Protein AF-A0A524HQT2-F1 (afdb_monomer_lite)

Secondary structure (DSSP, 8-state):
-----S-SS-TTHHHHS-HHHHHHHHHHHSSSPPHHHHTS-HHHHHHHHHHHHHHHHHHHHHGGG--

pLDDT: mean 76.31, std 17.0, range [37.75, 91.94]

Structure (mmCIF, N/CA/C/O backbone):
data_AF-A0A524HQT2-F1
#
_entry.id   AF-A0A524HQT2-F1
#
loop_
_atom_site.group_PDB
_atom_site.id
_atom_site.type_symbol
_atom_site.label_atom_id
_atom_site.label_alt_id
_atom_site.label_comp_id
_atom_site.label_asym_id
_atom_site.label_entity_id
_atom_site.label_seq_id
_atom_site.pdbx_PDB_ins_code
_atom_site.Cartn_x
_atom_site.Cartn_y
_atom_site.Cartn_z
_atom_site.occupancy
_atom_site.B_iso_or_equiv
_atom_site.auth_seq_id
_atom_site.auth_comp_id
_atom_site.auth_asym_id
_atom_site.auth_atom_id
_atom_site.pdbx_PDB_model_num
ATOM 1 N N . MET A 1 1 ? 1.410 3.761 -32.490 1.00 37.75 1 MET A N 1
ATOM 2 C CA . MET A 1 1 ? 1.623 4.335 -31.147 1.00 37.75 1 MET A CA 1
ATOM 3 C C . MET A 1 1 ? 2.294 3.267 -30.313 1.00 37.75 1 MET A C 1
ATOM 5 O O . MET A 1 1 ? 1.659 2.261 -30.035 1.00 37.75 1 MET A O 1
ATOM 9 N N . ALA A 1 2 ? 3.587 3.420 -30.031 1.00 40.66 2 ALA A N 1
ATOM 10 C CA . ALA A 1 2 ? 4.251 2.580 -29.044 1.00 40.66 2 ALA A CA 1
ATOM 11 C C . ALA A 1 2 ? 3.758 3.033 -27.666 1.00 40.66 2 ALA A C 1
ATOM 13 O O . ALA A 1 2 ? 3.750 4.234 -27.399 1.00 40.66 2 ALA A O 1
ATOM 14 N N . LEU A 1 3 ? 3.298 2.095 -26.839 1.00 43.59 3 LEU A N 1
ATOM 15 C CA . LEU A 1 3 ? 3.103 2.348 -25.417 1.00 43.59 3 LEU A CA 1
ATOM 16 C C . LEU A 1 3 ? 4.482 2.732 -24.878 1.00 43.59 3 LEU A C 1
ATOM 18 O O . LEU A 1 3 ? 5.391 1.902 -24.894 1.00 43.59 3 LEU A O 1
ATOM 22 N N . GLN A 1 4 ? 4.673 4.001 -24.516 1.00 44.47 4 GLN A N 1
ATOM 23 C CA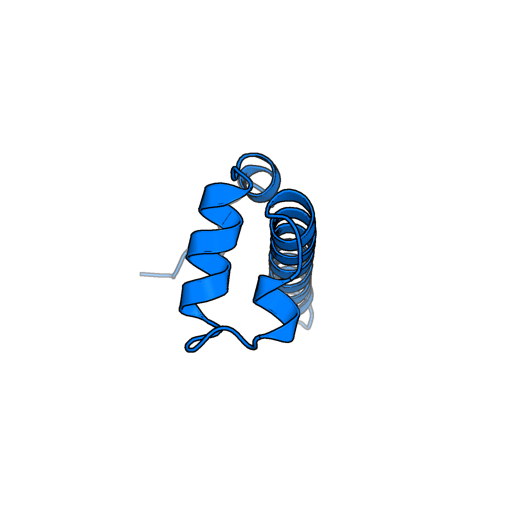 . GLN A 1 4 ? 5.855 4.394 -23.763 1.00 44.47 4 GLN A CA 1
ATOM 24 C C . GLN A 1 4 ? 5.824 3.551 -22.484 1.00 44.47 4 GLN A 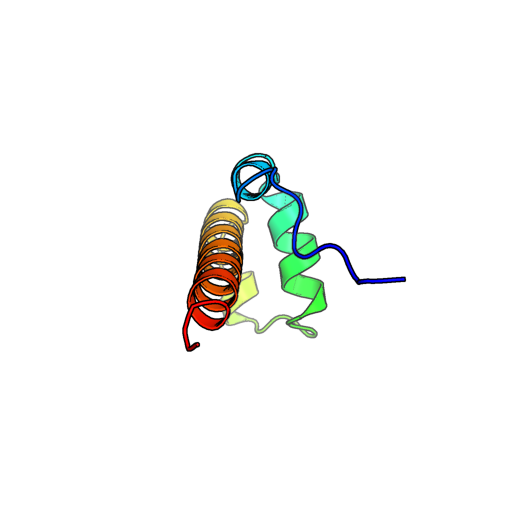C 1
ATOM 26 O O . GLN A 1 4 ? 4.842 3.576 -21.743 1.00 44.47 4 GLN A O 1
ATOM 31 N N . GLY A 1 5 ? 6.834 2.688 -22.318 1.00 51.31 5 GLY A N 1
ATOM 32 C CA . GLY A 1 5 ? 7.052 1.981 -21.059 1.00 51.31 5 GLY A CA 1
ATOM 33 C C . GLY A 1 5 ? 7.163 3.002 -19.927 1.00 51.31 5 GLY A C 1
ATOM 34 O O . GLY A 1 5 ? 7.509 4.144 -20.232 1.00 51.31 5 GLY A O 1
ATOM 35 N N . PRO A 1 6 ? 6.844 2.606 -18.678 1.00 53.69 6 PRO A N 1
ATOM 36 C CA . PRO A 1 6 ? 6.669 3.518 -17.551 1.00 53.69 6 PRO A CA 1
ATOM 37 C C . PRO A 1 6 ? 7.763 4.575 -17.583 1.00 53.69 6 PRO A C 1
ATOM 39 O O . PRO A 1 6 ? 8.951 4.246 -17.579 1.00 53.69 6 PRO A O 1
ATOM 42 N N . ASP A 1 7 ? 7.314 5.810 -17.782 1.00 49.81 7 ASP A N 1
ATOM 43 C CA . ASP A 1 7 ? 8.141 6.955 -18.118 1.00 49.81 7 ASP A CA 1
ATOM 44 C C . ASP A 1 7 ? 9.341 7.053 -17.170 1.00 49.81 7 ASP A C 1
ATOM 46 O O . ASP A 1 7 ? 9.281 6.628 -16.024 1.00 49.81 7 ASP A O 1
ATOM 50 N N . ALA A 1 8 ? 10.440 7.646 -17.635 1.00 50.41 8 ALA A N 1
ATOM 51 C CA . ALA A 1 8 ? 11.712 7.786 -16.916 1.00 50.41 8 ALA A CA 1
ATOM 52 C C . ALA A 1 8 ? 11.647 8.494 -15.535 1.00 50.41 8 ALA A C 1
ATOM 54 O O . ALA A 1 8 ? 12.685 8.707 -14.908 1.00 50.41 8 ALA A O 1
ATOM 55 N N . ALA A 1 9 ? 10.457 8.866 -15.058 1.00 55.31 9 ALA A N 1
ATOM 56 C CA . ALA A 1 9 ? 10.194 9.141 -13.656 1.00 55.31 9 ALA A CA 1
ATOM 57 C C . ALA A 1 9 ? 10.192 7.795 -12.919 1.00 55.31 9 ALA A C 1
ATOM 59 O O . ALA A 1 9 ? 9.265 7.006 -13.066 1.00 55.31 9 ALA A O 1
ATOM 60 N N . GLY A 1 10 ? 11.259 7.494 -12.181 1.00 67.06 10 GLY A N 1
ATOM 61 C CA . GLY A 1 10 ? 11.381 6.249 -11.425 1.00 67.06 10 GLY A CA 1
ATOM 62 C C . GLY A 1 10 ? 10.226 5.997 -10.443 1.00 67.06 10 GLY A C 1
ATOM 63 O O . GLY A 1 10 ? 9.204 6.674 -10.405 1.00 67.06 10 GLY A O 1
ATOM 64 N N . THR A 1 11 ? 10.391 5.011 -9.573 1.00 76.06 11 THR A N 1
ATOM 65 C CA . THR A 1 11 ? 9.383 4.641 -8.564 1.00 76.06 11 THR A CA 1
ATOM 66 C C . THR A 1 11 ? 9.199 5.667 -7.432 1.00 76.06 11 THR A C 1
ATOM 68 O O . THR A 1 11 ? 8.626 5.327 -6.402 1.00 76.06 11 THR A O 1
ATOM 71 N N . ASP A 1 12 ? 9.687 6.899 -7.586 1.00 80.06 12 ASP A N 1
ATOM 72 C CA . ASP A 1 12 ? 9.714 7.932 -6.540 1.00 80.06 12 ASP A CA 1
ATOM 73 C C . ASP A 1 12 ? 8.306 8.413 -6.166 1.00 80.06 12 ASP A C 1
ATOM 75 O O . ASP A 1 12 ? 8.018 8.624 -4.991 1.00 80.06 12 ASP A O 1
ATOM 79 N N . TRP A 1 13 ? 7.387 8.456 -7.135 1.00 83.94 13 TRP A N 1
ATOM 80 C CA . TRP A 1 13 ? 5.976 8.791 -6.903 1.00 83.94 13 TRP A CA 1
ATOM 81 C C . TRP A 1 13 ? 5.276 7.825 -5.932 1.00 83.94 13 TRP A C 1
ATOM 83 O O . TRP A 1 13 ? 4.275 8.187 -5.321 1.00 83.94 13 TRP A O 1
ATOM 93 N N . ILE A 1 14 ? 5.794 6.600 -5.758 1.00 88.12 14 ILE A N 1
ATOM 94 C CA . ILE A 1 14 ? 5.243 5.629 -4.799 1.00 88.12 14 ILE A CA 1
ATOM 95 C C . ILE A 1 14 ? 5.421 6.138 -3.361 1.00 88.12 14 ILE A C 1
ATOM 97 O O . ILE A 1 14 ? 4.561 5.895 -2.515 1.00 88.12 14 ILE A O 1
ATOM 101 N N . GLU A 1 15 ? 6.500 6.873 -3.082 1.00 87.75 15 GLU A N 1
ATOM 102 C CA . GLU A 1 15 ? 6.742 7.474 -1.764 1.00 87.75 15 GLU A CA 1
ATOM 103 C C . GLU A 1 15 ? 5.871 8.703 -1.510 1.00 87.75 15 GLU A C 1
ATOM 105 O O . GLU A 1 15 ? 5.609 9.044 -0.360 1.00 87.75 15 GLU A O 1
ATOM 110 N N . GLU A 1 16 ? 5.408 9.356 -2.575 1.00 89.94 16 GLU A N 1
ATOM 111 C CA . GLU A 1 16 ? 4.562 10.548 -2.498 1.00 89.94 16 GLU A CA 1
ATOM 112 C C . GLU A 1 16 ? 3.095 10.212 -2.194 1.00 89.94 16 GLU A C 1
ATOM 114 O O . GLU A 1 16 ? 2.337 11.092 -1.785 1.00 89.94 16 GLU A O 1
ATOM 119 N N . LEU A 1 17 ? 2.690 8.946 -2.356 1.00 88.44 17 LEU A N 1
ATOM 120 C CA . LEU A 1 17 ? 1.351 8.489 -1.989 1.00 88.44 17 LEU A CA 1
ATOM 121 C C . LEU A 1 17 ? 1.141 8.621 -0.481 1.00 88.44 17 LEU A C 1
ATOM 123 O O . LEU A 1 17 ? 1.944 8.117 0.308 1.00 88.44 17 LEU A O 1
ATOM 127 N N . SER A 1 18 ? 0.025 9.223 -0.069 1.00 91.88 18 SER A N 1
ATOM 128 C CA . SER A 1 18 ? -0.396 9.200 1.334 1.00 91.88 18 SER A CA 1
ATOM 129 C C . SER A 1 18 ? -0.842 7.795 1.759 1.00 91.88 18 SER A C 1
ATOM 131 O O . SER A 1 18 ? -1.140 6.936 0.924 1.00 91.88 18 SER A O 1
ATOM 133 N N . ASP A 1 19 ? -0.903 7.539 3.068 1.00 91.31 19 ASP A N 1
ATOM 134 C CA . ASP A 1 19 ? -1.392 6.252 3.584 1.00 91.31 19 ASP A CA 1
ATOM 135 C C . ASP A 1 19 ? -2.868 6.015 3.226 1.00 91.31 19 ASP A C 1
ATOM 137 O O . ASP A 1 19 ? -3.243 4.899 2.873 1.00 91.31 19 ASP A O 1
ATOM 141 N N . GLU A 1 20 ? -3.684 7.074 3.216 1.00 88.94 20 GLU A N 1
ATOM 142 C CA . GLU A 1 20 ? -5.081 7.019 2.768 1.00 88.94 20 GLU A CA 1
ATOM 143 C C . GLU A 1 20 ? -5.188 6.639 1.287 1.00 88.94 20 GLU A C 1
ATOM 145 O O . GLU A 1 20 ? -5.930 5.721 0.947 1.00 88.94 20 GLU A O 1
ATOM 150 N N . GLN A 1 21 ? -4.390 7.259 0.410 1.00 90.56 21 GLN A N 1
ATOM 151 C CA . GLN A 1 21 ? -4.359 6.903 -1.014 1.00 90.56 21 GLN A CA 1
ATOM 152 C C . GLN A 1 21 ? -3.898 5.459 -1.223 1.00 90.56 21 GLN A C 1
ATOM 154 O O . GLN A 1 21 ? -4.447 4.737 -2.055 1.00 90.56 21 GLN A O 1
ATOM 159 N N . CYS A 1 22 ? -2.908 5.010 -0.449 1.00 90.62 22 CYS A N 1
ATOM 160 C CA . CYS A 1 22 ? -2.472 3.621 -0.488 1.00 90.62 22 CYS A CA 1
ATOM 161 C C . CYS A 1 22 ? -3.590 2.660 -0.068 1.00 90.62 22 CYS A C 1
ATOM 163 O O . CYS A 1 22 ? -3.750 1.618 -0.701 1.00 90.62 22 CYS A O 1
ATOM 165 N N . MET A 1 23 ? -4.374 3.001 0.958 1.00 88.62 23 MET A N 1
ATOM 166 C CA . MET A 1 23 ? -5.526 2.203 1.378 1.00 88.62 23 MET A CA 1
ATOM 167 C C . MET A 1 23 ? -6.629 2.171 0.324 1.00 88.62 23 MET A C 1
ATOM 169 O O . MET A 1 23 ? -7.152 1.098 0.042 1.00 88.62 23 MET A O 1
ATOM 173 N N . GLU A 1 24 ? -6.971 3.312 -0.274 1.00 87.50 24 GLU A N 1
ATOM 174 C CA . GLU A 1 24 ? -7.964 3.369 -1.350 1.00 87.50 24 GLU A CA 1
ATOM 175 C C . GLU A 1 24 ? -7.569 2.448 -2.504 1.00 87.50 24 GLU A C 1
ATOM 177 O O . GLU A 1 24 ? -8.375 1.629 -2.943 1.00 87.50 24 GLU A O 1
ATOM 182 N N . ILE A 1 25 ? -6.306 2.514 -2.940 1.00 84.69 25 ILE A N 1
ATOM 183 C CA . ILE A 1 25 ? -5.779 1.629 -3.983 1.00 84.69 25 ILE A CA 1
ATOM 184 C C . ILE A 1 25 ? -5.831 0.172 -3.525 1.00 84.69 25 ILE A C 1
ATOM 186 O O . ILE A 1 25 ? -6.261 -0.688 -4.288 1.00 84.69 25 ILE A O 1
ATOM 190 N N . PHE A 1 26 ? -5.411 -0.121 -2.295 1.00 84.88 26 PHE A N 1
ATOM 191 C CA . PHE A 1 26 ? -5.418 -1.475 -1.750 1.00 84.88 26 PHE A CA 1
ATOM 192 C C . PHE A 1 26 ? -6.830 -2.087 -1.759 1.00 84.88 26 PHE A C 1
ATOM 194 O O . PHE A 1 26 ? -7.004 -3.228 -2.191 1.00 84.88 26 PHE A O 1
ATOM 201 N N . TRP A 1 27 ? -7.855 -1.314 -1.389 1.00 85.06 27 TRP A N 1
ATOM 202 C CA . TRP A 1 27 ? -9.249 -1.768 -1.390 1.00 85.06 27 TRP A CA 1
ATOM 203 C C . TRP A 1 27 ? -9.845 -1.988 -2.777 1.00 85.06 27 TRP A C 1
ATOM 205 O O . TRP A 1 27 ? -10.748 -2.810 -2.904 1.00 85.06 27 TRP A O 1
ATOM 215 N N . LEU A 1 28 ? -9.306 -1.367 -3.831 1.00 84.25 28 LEU A N 1
ATOM 216 C CA . LEU A 1 28 ? -9.707 -1.699 -5.206 1.00 84.25 28 LEU A CA 1
ATOM 217 C C . LEU A 1 28 ? -9.381 -3.152 -5.583 1.00 84.25 28 LEU A C 1
ATOM 219 O O . LEU A 1 28 ? -10.033 -3.715 -6.460 1.00 84.25 28 LEU A O 1
ATOM 223 N N . TYR A 1 29 ? -8.372 -3.755 -4.947 1.00 79.31 29 TYR A N 1
ATOM 224 C CA . TYR A 1 29 ? -7.915 -5.114 -5.255 1.00 79.31 29 TYR A CA 1
ATOM 225 C C . TYR A 1 29 ? -8.330 -6.154 -4.210 1.00 79.31 29 TYR A C 1
ATOM 227 O O . TYR A 1 29 ? -8.202 -7.352 -4.463 1.00 79.31 29 TYR A O 1
ATOM 235 N N . VAL A 1 30 ? -8.833 -5.716 -3.055 1.00 75.81 30 VAL A N 1
ATOM 236 C CA . VAL A 1 30 ? -9.251 -6.578 -1.945 1.00 75.81 30 VAL A CA 1
ATOM 237 C C . VAL A 1 30 ? -10.675 -6.194 -1.533 1.00 75.81 30 VAL A C 1
ATOM 239 O O . VAL A 1 30 ? -10.878 -5.547 -0.507 1.00 75.81 30 VAL A O 1
ATOM 242 N N . ASP A 1 31 ? -11.659 -6.572 -2.357 1.00 74.81 31 ASP A N 1
ATOM 243 C CA . ASP A 1 31 ? -13.090 -6.350 -2.099 1.00 74.81 31 ASP A CA 1
ATOM 244 C C . ASP A 1 31 ? -13.863 -7.689 -2.017 1.00 74.81 31 ASP A C 1
ATOM 246 O O . ASP A 1 31 ? -13.878 -8.440 -3.002 1.00 74.81 31 ASP A O 1
ATOM 250 N N . PRO A 1 32 ? -14.507 -8.012 -0.872 1.00 73.19 32 PRO A N 1
ATOM 251 C CA . PRO A 1 32 ? -14.501 -7.254 0.385 1.00 73.19 32 PRO A CA 1
ATOM 252 C C . PRO A 1 32 ? -13.170 -7.382 1.154 1.00 73.19 32 PRO A C 1
ATOM 254 O O . PRO A 1 32 ? -12.557 -8.453 1.133 1.00 73.19 32 PRO A O 1
ATOM 257 N N . PRO A 1 33 ? -12.743 -6.339 1.899 1.00 74.38 33 PRO A N 1
ATOM 258 C CA . PRO A 1 33 ? -11.565 -6.405 2.758 1.00 74.38 33 PRO A CA 1
ATOM 259 C C . PRO A 1 33 ? -11.677 -7.542 3.769 1.00 74.38 33 PRO A C 1
ATOM 261 O O . PRO A 1 33 ? -12.630 -7.566 4.557 1.00 74.38 33 PRO A O 1
ATOM 264 N N . GLU A 1 34 ? -10.698 -8.451 3.810 1.00 83.44 34 GLU A N 1
ATOM 265 C CA . GLU A 1 34 ? -10.685 -9.483 4.847 1.00 83.44 34 GLU A CA 1
ATOM 266 C C . GLU A 1 34 ? -10.680 -8.840 6.248 1.00 83.44 34 GLU A C 1
ATOM 268 O O . GLU A 1 34 ? -9.929 -7.886 6.477 1.00 83.44 34 GLU A O 1
ATOM 273 N N . PRO A 1 35 ? -11.451 -9.367 7.221 1.00 84.31 35 PRO A N 1
ATOM 274 C CA . PRO A 1 35 ? -11.504 -8.817 8.580 1.00 84.31 35 PRO A CA 1
ATOM 275 C C . PRO A 1 35 ? -10.130 -8.686 9.248 1.00 84.31 35 P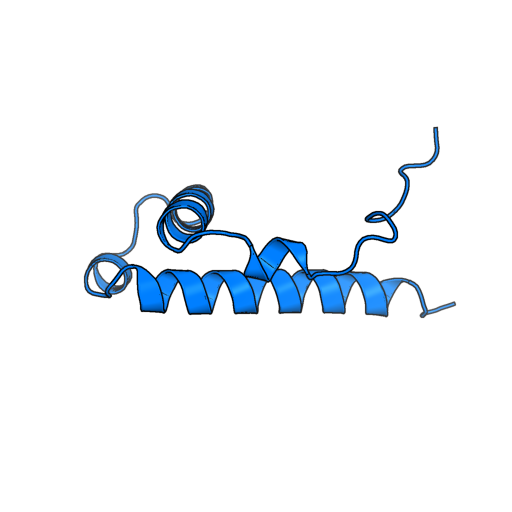RO A C 1
ATOM 277 O O . PRO A 1 35 ? -9.914 -7.786 10.054 1.00 84.31 35 PRO A O 1
ATOM 280 N N . PHE A 1 36 ? -9.190 -9.562 8.884 1.00 86.12 36 PHE A N 1
ATOM 281 C CA . PHE A 1 36 ? -7.794 -9.484 9.305 1.00 86.12 36 PHE A CA 1
ATOM 282 C C . PHE A 1 36 ? -7.142 -8.151 8.910 1.00 86.12 36 PHE A C 1
ATOM 284 O O . PHE A 1 36 ? -6.497 -7.519 9.738 1.00 86.12 36 PHE A O 1
ATOM 291 N N . LEU A 1 37 ? -7.342 -7.698 7.670 1.00 82.44 37 LEU A N 1
ATOM 292 C CA . LEU A 1 37 ? -6.732 -6.475 7.143 1.00 82.44 37 LEU A CA 1
ATOM 293 C C . LEU A 1 37 ? -7.360 -5.219 7.753 1.00 82.44 37 LEU A C 1
ATOM 295 O O . LEU A 1 37 ? -6.660 -4.239 7.983 1.00 82.44 37 LEU A O 1
ATOM 299 N N . GLN A 1 38 ? -8.650 -5.274 8.089 1.00 83.75 38 GLN A N 1
ATOM 300 C CA . GLN A 1 38 ? -9.361 -4.178 8.757 1.00 83.75 38 GLN A CA 1
ATOM 301 C C . GLN A 1 38 ? -8.870 -3.917 10.193 1.00 83.75 38 GLN A C 1
ATOM 303 O O . GLN A 1 38 ? -9.137 -2.853 10.746 1.00 83.75 38 GLN A O 1
ATOM 308 N N . ALA A 1 39 ? -8.169 -4.874 10.813 1.00 88.81 39 ALA A N 1
ATOM 309 C CA . ALA A 1 39 ? -7.654 -4.735 12.175 1.00 88.81 39 ALA A CA 1
ATOM 310 C C . ALA A 1 39 ? -6.357 -3.911 12.264 1.00 88.81 39 ALA A C 1
ATOM 312 O O . ALA A 1 39 ? -5.920 -3.579 13.369 1.00 88.81 39 ALA A O 1
ATOM 313 N N . TYR A 1 40 ? -5.724 -3.606 11.128 1.00 87.62 40 TYR A N 1
ATOM 314 C CA . TYR A 1 40 ? -4.439 -2.918 11.084 1.00 87.62 40 TYR A CA 1
ATOM 315 C C . TYR A 1 40 ? -4.585 -1.426 10.790 1.00 87.62 40 TYR A C 1
ATOM 317 O O . TYR A 1 40 ? -5.501 -1.018 10.074 1.00 87.62 40 TYR A O 1
ATOM 325 N N . PRO A 1 41 ? -3.675 -0.598 11.332 1.00 89.00 41 PRO A N 1
ATOM 326 C CA . PRO A 1 41 ? -3.735 0.837 11.134 1.00 89.00 41 PRO A CA 1
ATOM 327 C C . PRO A 1 41 ? -3.341 1.216 9.688 1.00 89.00 41 PRO A C 1
ATOM 329 O O . PRO A 1 41 ? -2.531 0.508 9.070 1.00 89.00 41 PRO A O 1
ATOM 332 N N . PRO A 1 42 ? -3.882 2.326 9.149 1.00 86.38 42 PRO A N 1
ATOM 333 C CA . PRO A 1 42 ? -3.628 2.795 7.784 1.00 86.38 42 PRO A CA 1
ATOM 334 C C . PRO A 1 42 ? -2.156 2.870 7.387 1.00 86.38 42 PRO A C 1
ATOM 336 O O . PRO A 1 42 ? -1.796 2.502 6.274 1.00 86.38 42 PRO A O 1
ATOM 339 N N . GLU A 1 43 ? -1.290 3.283 8.307 1.00 90.44 43 GLU A N 1
ATOM 340 C CA . GLU A 1 43 ? 0.141 3.472 8.076 1.00 90.44 43 GLU A CA 1
ATOM 341 C C . GLU A 1 43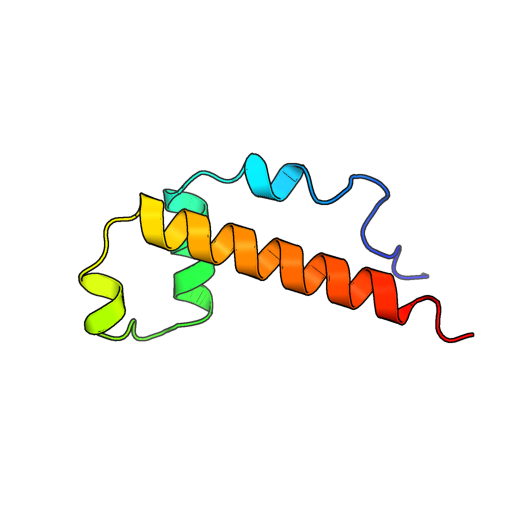 ? 0.836 2.148 7.731 1.00 90.44 43 GLU A C 1
ATOM 343 O O . GLU A 1 43 ? 1.718 2.095 6.870 1.00 90.44 43 GLU A O 1
ATOM 348 N N . LEU A 1 44 ? 0.424 1.051 8.378 1.00 90.50 44 LEU A N 1
ATOM 349 C CA . LEU A 1 44 ? 0.986 -0.274 8.116 1.00 90.50 44 LEU A CA 1
ATOM 350 C C . LEU A 1 44 ? 0.531 -0.801 6.752 1.00 90.50 44 LEU A C 1
ATOM 352 O O . LEU A 1 44 ? 1.335 -1.344 5.991 1.00 90.50 44 LEU A O 1
ATOM 356 N N . LEU A 1 45 ? -0.750 -0.611 6.431 1.00 89.31 45 LEU A N 1
ATOM 357 C CA . LEU A 1 45 ? -1.311 -0.990 5.135 1.00 89.31 45 LEU A CA 1
ATOM 358 C C . LEU A 1 45 ? -0.689 -0.159 4.004 1.00 89.31 45 LE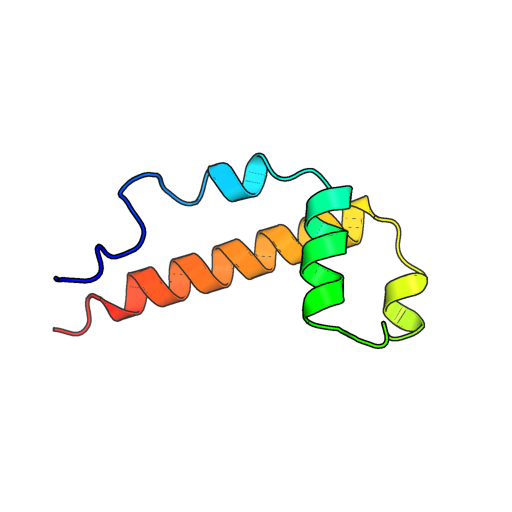U A C 1
ATOM 360 O O . LEU A 1 45 ? -0.327 -0.703 2.960 1.00 89.31 45 LEU A O 1
ATOM 364 N N . GLY A 1 46 ? -0.463 1.133 4.245 1.00 90.56 46 GLY A N 1
ATOM 365 C CA . GLY A 1 46 ? 0.235 2.027 3.332 1.00 90.56 46 GLY A CA 1
ATOM 366 C C . GLY A 1 46 ? 1.662 1.570 3.039 1.00 90.56 46 GLY A C 1
ATOM 367 O O . GLY A 1 46 ? 2.073 1.510 1.881 1.00 90.56 46 GLY A O 1
ATOM 368 N N . GLN A 1 47 ? 2.425 1.177 4.063 1.00 91.75 47 GLN A N 1
ATOM 369 C CA . GLN A 1 47 ? 3.770 0.614 3.879 1.00 91.75 47 GLN A CA 1
ATOM 370 C C . GLN A 1 47 ? 3.754 -0.676 3.050 1.00 91.75 47 GLN A C 1
ATOM 372 O O . GLN A 1 47 ? 4.568 -0.827 2.135 1.00 91.75 47 GLN A O 1
ATOM 377 N N . ALA A 1 48 ? 2.815 -1.584 3.332 1.00 89.81 48 ALA A N 1
ATOM 378 C CA . ALA A 1 48 ? 2.665 -2.823 2.575 1.00 89.81 48 ALA A CA 1
ATOM 379 C C . ALA A 1 48 ? 2.340 -2.549 1.096 1.00 89.81 48 ALA A C 1
ATOM 381 O O . ALA A 1 48 ? 2.938 -3.164 0.209 1.00 89.81 48 ALA A O 1
ATOM 382 N N . MET A 1 49 ? 1.458 -1.582 0.821 1.00 91.25 49 MET A N 1
ATOM 383 C CA . MET A 1 49 ? 1.094 -1.202 -0.543 1.00 91.25 49 MET A CA 1
ATOM 384 C C . MET A 1 49 ? 2.278 -0.596 -1.304 1.00 91.25 49 MET A C 1
ATOM 386 O O . MET A 1 49 ? 2.572 -1.027 -2.419 1.00 91.25 49 MET A O 1
ATOM 390 N N . ARG A 1 50 ? 3.016 0.346 -0.699 1.00 91.94 50 ARG A N 1
ATOM 391 C CA . ARG A 1 50 ? 4.221 0.930 -1.320 1.00 91.94 50 ARG A CA 1
ATOM 392 C C . ARG A 1 50 ? 5.268 -0.136 -1.629 1.00 91.94 50 ARG A C 1
ATOM 394 O O . ARG A 1 50 ? 5.847 -0.137 -2.716 1.00 91.94 50 ARG A O 1
ATOM 401 N N . PHE A 1 51 ? 5.479 -1.080 -0.710 1.00 90.94 51 PHE A N 1
ATOM 402 C CA . PHE A 1 51 ? 6.366 -2.218 -0.945 1.00 90.94 51 PHE A CA 1
ATOM 403 C C . PHE A 1 51 ? 5.905 -3.061 -2.143 1.00 90.94 51 PHE A C 1
ATOM 405 O O . PHE A 1 51 ? 6.709 -3.349 -3.032 1.00 90.94 51 PHE A O 1
ATOM 412 N N . ALA A 1 52 ? 4.617 -3.410 -2.207 1.00 89.19 52 ALA A N 1
ATOM 413 C CA . ALA A 1 52 ? 4.056 -4.188 -3.308 1.00 89.19 52 ALA A CA 1
A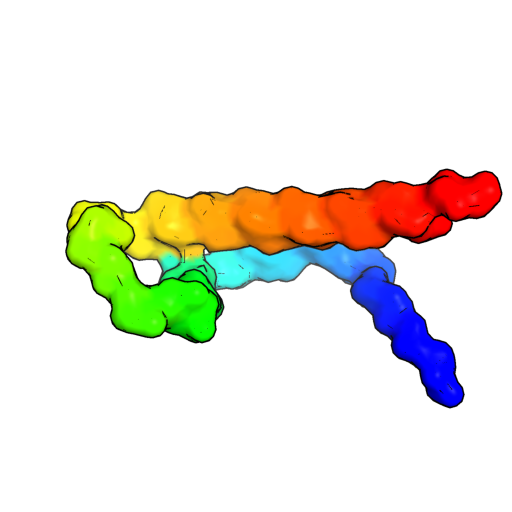TOM 414 C C . ALA A 1 52 ? 4.206 -3.466 -4.660 1.00 89.19 52 ALA A C 1
ATOM 416 O O . ALA A 1 52 ? 4.674 -4.069 -5.627 1.00 89.19 52 ALA A O 1
ATOM 417 N N . LEU A 1 53 ? 3.896 -2.166 -4.721 1.00 87.44 53 LEU A N 1
ATOM 418 C CA . LEU A 1 53 ? 4.041 -1.355 -5.935 1.00 87.44 53 LEU A CA 1
ATOM 419 C C . LEU A 1 53 ? 5.499 -1.303 -6.416 1.00 87.44 53 LEU A C 1
ATOM 421 O O . LEU A 1 53 ? 5.762 -1.501 -7.604 1.00 87.44 53 LEU A O 1
ATOM 425 N N . LYS A 1 54 ? 6.462 -1.121 -5.501 1.00 88.88 54 LYS A N 1
ATOM 426 C CA . LYS A 1 54 ? 7.899 -1.157 -5.831 1.00 88.88 54 LYS A CA 1
ATOM 427 C C . LYS A 1 54 ? 8.340 -2.523 -6.343 1.00 88.88 54 LYS A C 1
ATOM 429 O O . LYS A 1 54 ? 9.104 -2.595 -7.308 1.00 88.88 54 LYS A O 1
ATOM 434 N N . ALA A 1 55 ? 7.866 -3.603 -5.723 1.00 87.44 55 ALA A N 1
ATOM 435 C CA . ALA A 1 55 ? 8.189 -4.963 -6.145 1.00 87.44 55 ALA A CA 1
ATOM 436 C C . ALA A 1 55 ? 7.687 -5.237 -7.573 1.00 87.44 55 ALA A C 1
ATOM 438 O O . ALA A 1 55 ? 8.443 -5.743 -8.405 1.00 87.44 55 ALA A O 1
ATOM 439 N N . VAL A 1 56 ? 6.454 -4.824 -7.888 1.00 85.81 56 VAL A N 1
ATOM 440 C CA . VAL A 1 56 ? 5.879 -4.929 -9.239 1.00 85.81 56 VAL A CA 1
ATOM 441 C C . VAL A 1 56 ? 6.675 -4.097 -10.245 1.00 85.81 56 VAL A C 1
ATOM 443 O O . VAL A 1 56 ? 7.080 -4.621 -11.283 1.00 85.81 56 VAL A O 1
ATOM 446 N N . ALA A 1 57 ? 6.966 -2.832 -9.936 1.00 83.50 57 ALA A N 1
ATOM 447 C CA . ALA A 1 57 ? 7.738 -1.959 -10.820 1.00 83.50 57 ALA A CA 1
ATOM 448 C C . ALA A 1 57 ? 9.153 -2.509 -11.100 1.00 83.50 57 ALA A C 1
ATOM 450 O O . ALA A 1 57 ? 9.627 -2.490 -12.241 1.00 83.50 57 ALA A O 1
ATOM 451 N N . THR A 1 58 ? 9.806 -3.076 -10.081 1.00 82.31 58 THR A N 1
ATOM 452 C CA . THR A 1 58 ? 11.123 -3.722 -10.214 1.00 82.31 58 THR A CA 1
ATOM 453 C C . THR A 1 58 ? 11.041 -4.986 -11.076 1.00 82.31 58 THR A C 1
ATOM 455 O O . THR A 1 58 ? 11.875 -5.186 -11.959 1.00 82.31 58 THR A O 1
ATOM 458 N N . SER A 1 59 ? 10.009 -5.815 -10.881 1.00 78.81 59 SER A N 1
ATOM 459 C CA . SER A 1 59 ? 9.758 -7.006 -11.705 1.00 78.81 59 SER A CA 1
ATOM 460 C C . SER A 1 59 ? 9.538 -6.652 -13.178 1.00 78.81 59 SER A C 1
ATOM 462 O O . SER A 1 59 ? 10.035 -7.352 -14.059 1.00 78.81 59 SER A O 1
ATOM 464 N N . LEU A 1 60 ? 8.806 -5.572 -13.456 1.00 62.69 60 LEU A N 1
ATOM 465 C CA . LEU A 1 60 ? 8.562 -5.095 -14.819 1.00 62.69 60 LEU A CA 1
ATOM 466 C C . LEU A 1 60 ? 9.843 -4.567 -15.476 1.00 62.69 60 LEU A C 1
ATOM 468 O O . LEU A 1 60 ? 10.068 -4.802 -16.660 1.00 62.69 60 LEU A O 1
ATOM 472 N N . SER A 1 61 ? 10.715 -3.927 -14.696 1.00 60.81 61 SER A N 1
ATOM 473 C CA . SER A 1 61 ? 12.007 -3.419 -15.174 1.00 60.81 61 SER A CA 1
ATOM 474 C C . SER A 1 61 ? 13.005 -4.547 -15.482 1.00 60.81 61 SER A C 1
ATOM 476 O O . SER A 1 61 ? 13.786 -4.442 -16.425 1.00 60.81 61 SER A O 1
ATOM 478 N N . GLY A 1 62 ? 12.961 -5.656 -14.733 1.00 54.72 62 GLY A N 1
ATOM 479 C CA . GLY A 1 62 ? 13.792 -6.844 -14.977 1.00 54.72 62 GLY A CA 1
ATOM 480 C C . GLY A 1 62 ? 13.379 -7.670 -16.204 1.00 54.72 62 GLY A C 1
ATOM 481 O O . GLY A 1 62 ? 14.231 -8.276 -16.850 1.00 54.72 62 GLY A O 1
ATOM 482 N N . ALA A 1 63 ? 12.094 -7.659 -16.573 1.00 53.34 63 ALA A N 1
ATOM 483 C CA . ALA A 1 63 ? 11.578 -8.392 -17.734 1.00 53.34 63 ALA A CA 1
ATOM 484 C C . ALA A 1 63 ? 11.991 -7.780 -19.092 1.00 53.34 63 ALA A C 1
ATOM 486 O O . ALA A 1 63 ? 11.899 -8.451 -20.116 1.00 53.34 63 ALA A O 1
ATOM 487 N N . GLY A 1 64 ? 12.477 -6.532 -19.109 1.00 48.97 64 GLY A N 1
ATOM 488 C CA . GLY A 1 64 ? 12.946 -5.841 -20.317 1.00 48.97 64 GLY A CA 1
ATOM 489 C C . GLY A 1 64 ? 14.386 -6.159 -20.752 1.00 48.97 64 GLY A C 1
ATOM 490 O O . GLY A 1 64 ? 14.793 -5.699 -21.813 1.00 48.97 64 GLY A O 1
ATOM 491 N N . ASN A 1 65 ? 15.151 -6.928 -19.965 1.00 45.38 65 ASN A N 1
ATOM 492 C CA . ASN A 1 65 ? 16.568 -7.248 -20.227 1.00 45.38 65 ASN A CA 1
ATOM 493 C C . ASN A 1 65 ? 16.842 -8.743 -20.492 1.00 45.38 65 ASN A C 1
ATOM 495 O O . ASN A 1 65 ? 17.996 -9.163 -20.522 1.00 45.38 65 ASN A O 1
ATOM 499 N N . ALA A 1 66 ? 15.803 -9.553 -20.706 1.00 40.72 66 ALA A N 1
ATOM 500 C CA . ALA A 1 66 ? 15.951 -10.900 -21.259 1.00 40.72 66 ALA A CA 1
ATOM 501 C C . ALA A 1 66 ? 15.889 -10.829 -22.796 1.00 40.72 66 ALA A C 1
ATOM 503 O O . ALA A 1 66 ? 14.910 -11.259 -23.407 1.00 40.72 66 ALA A O 1
ATOM 504 N N . GLY A 1 67 ? 16.907 -10.206 -23.394 1.00 40.06 67 GLY A N 1
ATOM 505 C CA . GLY A 1 67 ? 17.159 -10.170 -24.837 1.00 40.06 67 GLY A CA 1
ATOM 506 C C . GLY A 1 67 ? 18.492 -10.818 -25.157 1.00 40.06 67 GLY A C 1
ATOM 507 O O . GLY A 1 67 ? 19.469 -10.483 -24.451 1.00 40.06 67 GLY A O 1
#

Foldseek 3Di:
DDPPDPPPPPLVVLVVDDLVNLVVVVPVVCVPPDPVVVVDDSVVSSVVSSVVVNVVSVVVVVVVPPD

Sequence (67 aa):
MALQGPDAAGTDWIEELSDEQCMEIFWLYVDPPEPFLQAYPPELLGQAMRFALKAVATSLSGAGNAG

Radius of gyration: 14.5 Å; chains: 1; bounding box: 32×21×43 Å